Protein AF-A0A2V8XV61-F1 (afdb_monomer_lite)

Radius of gyration: 18.44 Å; chains: 1; bounding box: 45×22×57 Å

Secondary structure (DSSP, 8-state):
---PPPTT--EEETT----TT--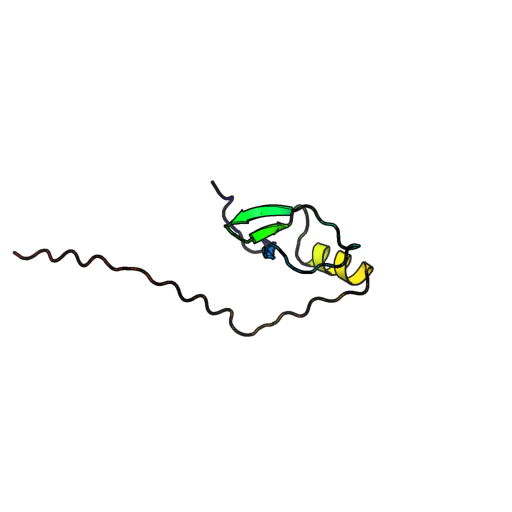--EEEEETTEEEEPS--HHHHHHHHHHTT-------S-----------------

Sequence (77 aa):
MPDTIKPGTILIKDGTLLPETVRFESEPCVPGWRLVKDLDGCGLDRKIREVGWTFFCLAGQLGATVFGIALVASVTH

Foldseek 3Di:
DQPPQDPQWDKDFPPPDDPPQQDFDWDDRDVRIITTPPDGPVRSQVSQVVVVHHDDPPPDDPDDDDDDDDPPPPPDD

Structure (mmCIF, N/CA/C/O backbone):
data_AF-A0A2V8XV61-F1
#
_entry.id   AF-A0A2V8XV61-F1
#
loop_
_atom_site.group_PDB
_atom_site.id
_atom_site.type_symbol
_atom_site.label_atom_id
_atom_site.label_alt_id
_atom_site.label_comp_id
_atom_site.label_asym_id
_atom_site.label_entity_id
_atom_site.label_seq_id
_atom_site.pdbx_PDB_ins_code
_atom_site.Cartn_x
_atom_site.Cartn_y
_atom_site.Cartn_z
_atom_site.occupancy
_atom_site.B_iso_or_equiv
_atom_site.auth_seq_id
_atom_site.auth_comp_id
_atom_site.auth_asym_id
_atom_site.auth_atom_id
_atom_site.pdbx_PDB_model_num
ATOM 1 N N . MET A 1 1 ? -2.089 12.153 -19.415 1.00 44.84 1 MET A N 1
ATOM 2 C CA . MET A 1 1 ? -0.736 11.626 -19.137 1.00 44.84 1 MET A CA 1
ATOM 3 C C . MET A 1 1 ? -0.844 10.907 -17.813 1.00 44.84 1 MET A C 1
ATOM 5 O O . MET A 1 1 ? -1.511 11.487 -16.969 1.00 44.84 1 MET A O 1
ATOM 9 N N . PRO A 1 2 ? -0.339 9.673 -17.633 1.00 52.44 2 PRO A N 1
ATOM 10 C CA . PRO A 1 2 ? -0.370 9.082 -16.303 1.00 52.44 2 PRO A CA 1
ATOM 11 C C . PRO A 1 2 ? 0.427 10.036 -15.424 1.00 52.44 2 PRO A C 1
ATOM 13 O O . PRO A 1 2 ? 1.587 10.314 -15.738 1.00 52.44 2 PRO A O 1
ATOM 16 N N . ASP A 1 3 ? -0.218 10.635 -14.427 1.00 60.09 3 ASP A N 1
ATOM 17 C CA . ASP A 1 3 ? 0.474 11.419 -13.420 1.00 60.09 3 ASP A CA 1
ATOM 18 C C . ASP A 1 3 ? 1.676 10.598 -12.969 1.00 60.09 3 ASP A C 1
ATOM 20 O O . ASP A 1 3 ? 1.529 9.457 -12.526 1.00 60.09 3 ASP A O 1
ATOM 24 N N . THR A 1 4 ? 2.873 11.120 -13.247 1.00 72.19 4 THR A N 1
ATOM 25 C CA . THR A 1 4 ? 4.130 10.393 -13.087 1.00 72.19 4 THR A CA 1
ATOM 26 C C . THR A 1 4 ? 4.136 9.751 -11.713 1.00 72.19 4 THR A C 1
ATOM 28 O O . THR A 1 4 ? 4.072 10.478 -10.728 1.00 72.19 4 THR A O 1
ATOM 31 N N . ILE A 1 5 ? 4.187 8.418 -11.641 1.00 85.31 5 ILE A N 1
ATOM 32 C CA . ILE A 1 5 ? 4.287 7.680 -10.377 1.00 85.31 5 ILE A CA 1
ATOM 33 C C . ILE A 1 5 ? 5.469 8.274 -9.599 1.00 85.31 5 ILE A C 1
ATOM 35 O O . ILE A 1 5 ? 6.607 8.241 -10.068 1.00 85.31 5 ILE A O 1
ATOM 39 N N . LYS A 1 6 ? 5.194 8.870 -8.437 1.00 87.69 6 LYS A N 1
ATOM 40 C CA . LYS A 1 6 ? 6.197 9.549 -7.599 1.00 87.69 6 LYS A CA 1
ATOM 41 C C . LYS A 1 6 ? 6.587 8.671 -6.412 1.00 87.69 6 LYS A C 1
ATOM 43 O O . LYS A 1 6 ? 5.813 7.788 -6.033 1.00 87.69 6 LYS A O 1
ATOM 48 N N . PRO A 1 7 ? 7.733 8.926 -5.762 1.00 85.75 7 PRO A N 1
ATOM 49 C CA . PRO A 1 7 ? 8.035 8.316 -4.472 1.00 85.75 7 PRO A CA 1
ATOM 50 C C . PRO A 1 7 ? 6.871 8.485 -3.485 1.00 85.75 7 PRO A C 1
ATOM 52 O O . PRO A 1 7 ? 6.319 9.576 -3.359 1.00 85.75 7 PRO A O 1
ATOM 55 N N . GLY A 1 8 ? 6.483 7.394 -2.822 1.00 84.75 8 GLY A N 1
ATOM 56 C CA . GLY A 1 8 ? 5.334 7.363 -1.909 1.00 84.75 8 GLY A CA 1
ATOM 57 C C . GLY A 1 8 ? 3.984 7.061 -2.570 1.00 84.75 8 GLY A C 1
ATOM 58 O O . GLY A 1 8 ? 3.005 6.866 -1.858 1.00 84.75 8 GLY A O 1
ATOM 59 N N . THR A 1 9 ? 3.923 6.964 -3.902 1.00 89.38 9 THR A N 1
ATOM 60 C CA . THR A 1 9 ? 2.721 6.495 -4.610 1.00 89.38 9 THR A CA 1
ATOM 61 C C . THR A 1 9 ? 2.467 5.028 -4.282 1.00 89.38 9 THR A C 1
ATOM 63 O O . THR A 1 9 ? 3.373 4.201 -4.400 1.00 89.38 9 THR A O 1
ATOM 66 N N . ILE A 1 10 ? 1.231 4.692 -3.914 1.00 90.25 10 ILE A N 1
ATOM 67 C CA . ILE A 1 10 ? 0.836 3.321 -3.595 1.00 90.25 10 ILE A CA 1
ATOM 68 C C . ILE A 1 10 ? -0.002 2.761 -4.735 1.00 90.25 10 ILE A C 1
ATOM 70 O O . ILE A 1 10 ? -1.046 3.311 -5.086 1.00 90.25 10 ILE A O 1
ATOM 74 N N . LEU A 1 11 ? 0.448 1.636 -5.285 1.00 91.19 11 LEU A N 1
ATOM 75 C CA . LEU A 1 11 ? -0.271 0.894 -6.309 1.00 91.19 11 LEU A CA 1
ATOM 76 C C . LEU A 1 11 ? -0.713 -0.457 -5.764 1.00 91.19 11 LEU A C 1
ATOM 78 O O . LEU A 1 11 ? 0.025 -1.123 -5.038 1.00 91.19 11 LEU A O 1
ATOM 82 N N . ILE A 1 12 ? -1.905 -0.877 -6.166 1.00 89.94 12 ILE A N 1
ATOM 83 C CA . ILE A 1 12 ? -2.463 -2.182 -5.834 1.00 89.94 12 ILE A CA 1
ATOM 84 C C . ILE A 1 12 ? -2.789 -2.903 -7.128 1.00 89.94 12 ILE A C 1
ATOM 86 O O . ILE A 1 12 ? -3.405 -2.340 -8.033 1.00 89.94 12 ILE A O 1
ATOM 90 N N . LYS A 1 13 ? -2.340 -4.154 -7.224 1.00 91.06 13 LYS A N 1
ATOM 91 C CA . LYS A 1 13 ? -2.587 -4.986 -8.395 1.00 91.06 13 LYS A CA 1
ATOM 92 C C . LYS A 1 13 ? -4.081 -5.271 -8.507 1.00 91.06 13 LYS A C 1
ATOM 94 O O . LYS A 1 13 ? -4.731 -5.585 -7.505 1.00 91.06 13 LYS A O 1
ATOM 99 N N . ASP A 1 14 ? -4.615 -5.212 -9.716 1.00 90.06 14 ASP A N 1
ATOM 100 C CA . ASP A 1 14 ? -5.982 -5.643 -9.979 1.00 90.06 14 ASP A CA 1
ATOM 101 C C . ASP A 1 14 ? -6.208 -7.081 -9.494 1.00 90.06 14 ASP A C 1
ATOM 103 O O . ASP A 1 14 ? -5.365 -7.964 -9.673 1.00 90.06 14 ASP A O 1
ATOM 107 N N . GLY A 1 15 ? -7.350 -7.304 -8.842 1.00 86.31 15 GLY A N 1
ATOM 108 C CA . GLY A 1 15 ? -7.701 -8.600 -8.258 1.00 86.31 15 GLY A CA 1
ATOM 109 C C . GLY A 1 15 ? -6.945 -8.957 -6.973 1.00 86.31 15 GLY A C 1
ATOM 110 O O . GLY A 1 15 ? -7.050 -10.097 -6.524 1.00 86.31 15 GLY A O 1
ATOM 111 N N . THR A 1 16 ? -6.198 -8.024 -6.365 1.00 87.62 16 THR A N 1
ATOM 112 C CA . THR A 1 16 ? -5.650 -8.227 -5.012 1.00 87.62 16 THR A CA 1
ATOM 113 C C . THR A 1 16 ? -6.791 -8.540 -4.049 1.00 87.62 16 THR A C 1
ATOM 115 O O . THR A 1 16 ? -7.743 -7.767 -3.933 1.00 87.62 16 THR A O 1
ATOM 118 N N . LEU A 1 17 ? -6.686 -9.674 -3.355 1.00 83.50 17 LEU A N 1
ATOM 119 C CA . LEU A 1 17 ? -7.639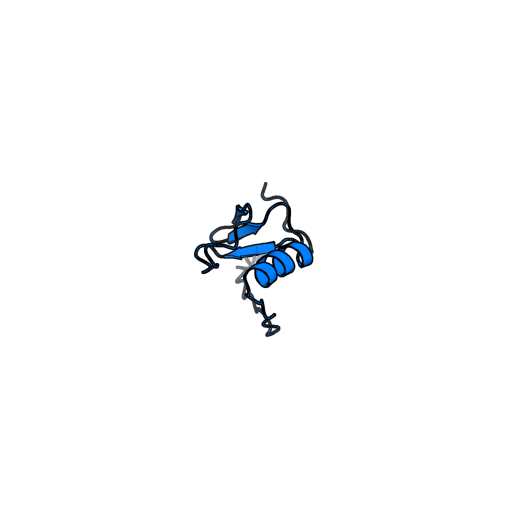 -10.056 -2.323 1.00 83.50 17 LEU A CA 1
ATOM 120 C C . LEU A 1 17 ? -7.445 -9.132 -1.124 1.00 83.50 17 LEU A C 1
ATOM 122 O O . LEU A 1 17 ? -6.430 -9.194 -0.431 1.00 83.50 17 LEU A O 1
ATOM 126 N N . LEU A 1 18 ? -8.418 -8.256 -0.917 1.00 81.62 18 LEU A N 1
ATOM 127 C CA . LEU A 1 18 ? -8.494 -7.370 0.231 1.00 81.62 18 LEU A CA 1
ATOM 128 C C . LEU A 1 18 ? -9.682 -7.792 1.095 1.00 81.62 18 LEU A C 1
ATOM 130 O O . LEU A 1 18 ? -10.664 -8.320 0.567 1.00 81.62 18 LEU A O 1
ATOM 134 N N . PRO A 1 19 ? -9.630 -7.542 2.409 1.00 80.25 19 PRO A N 1
ATOM 135 C CA . PRO A 1 19 ? -10.799 -7.721 3.257 1.00 80.25 19 PRO A CA 1
ATOM 136 C C . PRO A 1 19 ? -11.925 -6.812 2.767 1.00 80.25 19 PRO A C 1
ATOM 138 O O . PRO A 1 19 ? -11.681 -5.646 2.464 1.00 80.25 19 PRO A O 1
ATOM 141 N N . GLU A 1 20 ? -13.167 -7.299 2.751 1.00 77.12 20 GLU A N 1
ATOM 142 C CA . GLU A 1 20 ? -14.336 -6.507 2.316 1.00 77.12 20 GLU A CA 1
ATOM 143 C C . GLU A 1 20 ? -14.531 -5.209 3.121 1.00 77.12 20 GLU A C 1
ATOM 145 O O . GLU A 1 20 ? -15.150 -4.244 2.653 1.00 77.12 20 GLU A O 1
ATOM 150 N N . THR A 1 21 ? -14.001 -5.202 4.343 1.00 80.19 21 THR A N 1
ATOM 151 C CA . THR A 1 21 ? -14.008 -4.086 5.287 1.00 80.19 21 THR A CA 1
ATOM 152 C C . THR A 1 21 ? -12.959 -3.024 4.958 1.00 80.19 21 THR A C 1
ATOM 154 O O . THR A 1 21 ? -13.150 -1.858 5.303 1.00 80.19 21 THR A O 1
ATOM 157 N N . VAL A 1 22 ? -11.884 -3.375 4.244 1.00 81.69 22 VAL A N 1
ATOM 158 C CA . VAL A 1 22 ? -10.873 -2.415 3.789 1.00 81.69 22 VAL A CA 1
ATOM 159 C C . VAL A 1 22 ? -11.357 -1.789 2.493 1.00 81.69 22 VAL A C 1
ATOM 161 O O . VAL A 1 22 ? -11.130 -2.297 1.397 1.00 81.69 22 VAL A O 1
ATOM 164 N N . ARG A 1 23 ? -12.026 -0.645 2.626 1.00 80.88 23 ARG A N 1
ATOM 165 C CA . ARG A 1 23 ? -12.433 0.181 1.489 1.00 80.88 23 ARG A CA 1
ATOM 166 C C . ARG A 1 23 ? -11.580 1.444 1.432 1.00 80.88 23 ARG A C 1
ATOM 168 O O . ARG A 1 23 ? -11.525 2.251 2.367 1.00 80.88 23 ARG A O 1
ATOM 175 N N . PHE A 1 24 ? -10.903 1.621 0.311 1.00 86.06 24 PHE A N 1
ATOM 176 C CA . PHE A 1 24 ? -10.235 2.861 -0.052 1.00 86.06 24 PHE A CA 1
ATOM 177 C C . PHE A 1 24 ? -10.506 3.150 -1.521 1.00 86.06 24 PHE A C 1
ATOM 179 O O . PHE A 1 24 ? -10.746 2.242 -2.322 1.00 86.06 24 PHE A O 1
ATOM 186 N N . GLU A 1 25 ? -10.507 4.430 -1.859 1.00 89.38 25 GLU A N 1
ATOM 187 C CA . GLU A 1 25 ? -10.708 4.848 -3.233 1.00 89.38 25 GLU A CA 1
ATOM 188 C C . GLU A 1 25 ? -9.492 4.466 -4.075 1.00 89.38 25 GLU A C 1
ATOM 190 O O . GLU A 1 25 ? -8.343 4.583 -3.640 1.00 89.38 25 GLU A O 1
ATOM 195 N N . SER A 1 26 ? -9.748 3.960 -5.280 1.00 90.25 26 SER A N 1
ATOM 196 C CA . SER A 1 26 ? -8.684 3.641 -6.222 1.00 90.25 26 SER A CA 1
ATOM 197 C C . SER A 1 26 ? -9.115 3.827 -7.667 1.00 90.25 26 SER A C 1
ATOM 199 O O . SER A 1 26 ? -10.241 3.488 -8.050 1.00 90.25 26 SER A O 1
ATOM 201 N N . GLU A 1 27 ? -8.194 4.307 -8.493 1.00 91.19 27 GLU A N 1
ATOM 202 C CA . GLU A 1 27 ? -8.415 4.508 -9.924 1.00 91.19 27 GLU A CA 1
ATOM 203 C C . GLU A 1 27 ? -7.421 3.717 -10.776 1.00 91.19 27 GLU A C 1
ATOM 205 O O . GLU A 1 27 ? -6.312 3.439 -10.319 1.00 91.19 27 GLU A O 1
ATOM 210 N N . PRO A 1 28 ? -7.791 3.336 -12.010 1.00 90.88 28 PRO A N 1
ATOM 211 C CA . PRO A 1 28 ? -6.845 2.747 -12.952 1.00 90.88 28 PRO A CA 1
ATOM 212 C C . PRO A 1 28 ? -5.641 3.673 -13.178 1.00 90.88 28 PRO A C 1
ATOM 214 O O . PRO A 1 28 ? -5.824 4.857 -13.446 1.00 90.88 28 PRO A O 1
ATOM 217 N N . CYS A 1 29 ? -4.420 3.137 -13.088 1.00 89.19 29 CYS A N 1
ATOM 218 C CA . CYS A 1 29 ? -3.190 3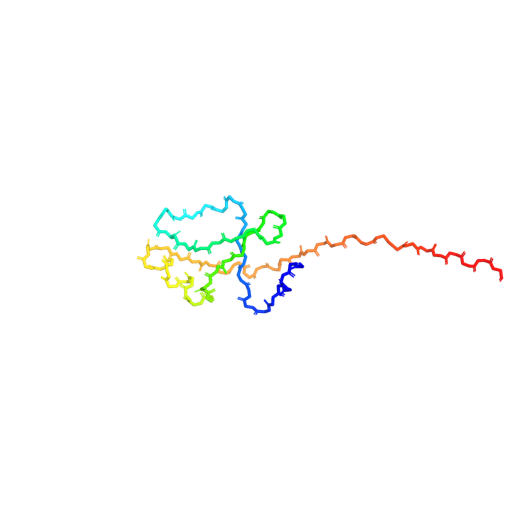.921 -13.252 1.00 89.19 29 CYS A CA 1
ATOM 219 C C . CYS A 1 29 ? -2.328 3.394 -14.405 1.00 89.19 29 CYS A C 1
ATOM 221 O O . CYS A 1 29 ? -2.083 4.098 -15.383 1.00 89.19 29 CYS A O 1
ATOM 223 N N . VAL A 1 30 ? -1.918 2.128 -14.322 1.00 88.19 30 VAL A N 1
ATOM 224 C CA . VAL A 1 30 ? -1.207 1.404 -15.387 1.00 88.19 30 VAL A CA 1
ATOM 225 C C . VAL A 1 30 ? -1.863 0.034 -15.574 1.00 88.19 30 VAL A C 1
ATOM 227 O O . VAL A 1 30 ? -2.560 -0.420 -14.668 1.00 88.19 30 VAL A O 1
ATOM 230 N N . PRO A 1 31 ? -1.701 -0.645 -16.724 1.00 90.50 31 PRO A N 1
ATOM 231 C CA . PRO A 1 31 ? -2.369 -1.922 -16.967 1.00 90.50 31 PRO A CA 1
ATOM 232 C C . PRO A 1 31 ? -2.153 -2.935 -15.830 1.00 90.50 31 PRO A C 1
ATOM 234 O O . PRO A 1 31 ? -1.016 -3.270 -15.499 1.00 90.50 31 PRO A O 1
ATOM 237 N N . GLY A 1 32 ? -3.249 -3.414 -15.234 1.00 90.44 32 GLY A N 1
ATOM 238 C CA . GLY A 1 32 ? -3.230 -4.368 -14.122 1.00 90.44 32 GLY A CA 1
ATOM 239 C C . GLY A 1 32 ? -2.954 -3.761 -12.742 1.00 90.44 32 GLY A C 1
ATOM 240 O O . GLY A 1 32 ? -2.775 -4.518 -11.786 1.00 90.44 32 GLY A O 1
ATOM 241 N N . TRP A 1 33 ? -2.889 -2.433 -12.622 1.00 92.31 33 TRP A N 1
ATOM 242 C CA . TRP A 1 33 ? -2.625 -1.728 -11.371 1.00 92.31 33 TRP A CA 1
ATOM 243 C C . TRP A 1 33 ? -3.525 -0.511 -11.191 1.00 92.31 33 TRP A C 1
ATOM 245 O O . TRP A 1 33 ? -3.742 0.302 -12.097 1.00 92.31 33 TRP A O 1
ATOM 255 N N . ARG A 1 34 ? -3.964 -0.330 -9.949 1.00 91.69 34 ARG A N 1
ATOM 256 C CA . ARG A 1 34 ? -4.770 0.805 -9.515 1.00 91.69 34 ARG A CA 1
ATOM 257 C C . ARG A 1 34 ? -3.996 1.650 -8.519 1.00 91.69 34 ARG A C 1
ATOM 259 O O . ARG A 1 34 ? -3.323 1.118 -7.638 1.00 91.69 34 ARG A O 1
ATOM 266 N N . LEU A 1 35 ? -4.109 2.960 -8.666 1.00 91.69 35 LEU A N 1
ATOM 267 C CA . LEU A 1 35 ? -3.589 3.943 -7.729 1.00 91.69 35 LEU A CA 1
ATOM 268 C C . LEU A 1 35 ? -4.527 4.049 -6.534 1.00 91.69 35 LEU A C 1
ATOM 270 O O . LEU A 1 35 ? -5.728 4.228 -6.723 1.00 91.69 35 LEU A O 1
ATOM 274 N N . VAL A 1 36 ? -3.984 3.967 -5.322 1.00 92.06 36 VAL A N 1
ATOM 275 C CA . VAL A 1 36 ? -4.723 4.288 -4.096 1.00 92.06 36 VAL A CA 1
ATOM 276 C C . VAL A 1 36 ? -4.804 5.805 -3.953 1.00 92.06 36 VAL A C 1
ATOM 278 O O . VAL A 1 36 ? -3.778 6.484 -3.997 1.00 92.06 36 VAL A O 1
ATOM 281 N N . LYS A 1 37 ? -6.017 6.332 -3.775 1.00 90.81 37 LYS A N 1
ATOM 282 C CA . LYS A 1 37 ? -6.251 7.763 -3.554 1.00 90.81 37 LYS A CA 1
ATOM 283 C C . LYS A 1 37 ? -6.280 8.108 -2.074 1.00 90.81 37 LYS A C 1
ATOM 285 O O . LYS A 1 37 ? -6.679 7.290 -1.245 1.00 90.81 37 LYS A O 1
ATOM 290 N N . ASP A 1 38 ? -5.872 9.340 -1.776 1.00 88.06 38 ASP A N 1
ATOM 291 C CA . ASP A 1 38 ? -6.046 10.008 -0.480 1.00 88.06 38 ASP A CA 1
ATOM 292 C C . ASP A 1 38 ? -5.471 9.260 0.735 1.00 88.06 38 ASP A C 1
ATOM 294 O O . ASP A 1 38 ? -5.857 9.511 1.877 1.00 88.06 38 ASP A O 1
ATOM 298 N N . LEU A 1 39 ? -4.532 8.337 0.504 1.00 88.88 39 LEU A N 1
ATOM 299 C CA . LEU A 1 39 ? -3.839 7.587 1.545 1.00 88.88 39 LEU A CA 1
ATOM 300 C C . LEU A 1 39 ? -2.344 7.527 1.247 1.00 88.88 39 LEU A C 1
ATOM 302 O O . LEU A 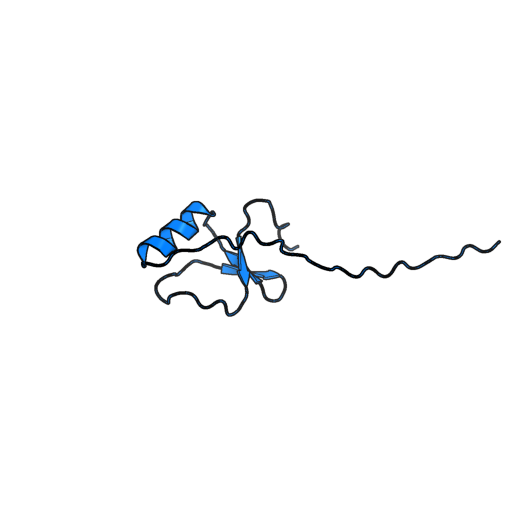1 39 ? -1.924 7.127 0.162 1.00 88.88 39 LEU A O 1
ATOM 306 N N . ASP A 1 40 ? -1.551 7.873 2.255 1.00 87.62 40 ASP A N 1
ATOM 307 C CA . ASP A 1 40 ? -0.137 7.531 2.306 1.00 87.62 40 ASP A CA 1
ATOM 308 C C . ASP A 1 40 ? 0.059 6.127 2.911 1.00 87.62 40 ASP A C 1
ATOM 310 O O . ASP A 1 40 ? -0.898 5.423 3.261 1.00 87.62 40 ASP A O 1
ATOM 314 N N . GLY A 1 41 ? 1.319 5.694 3.027 1.00 85.81 41 GLY A N 1
ATOM 315 C CA . GLY A 1 41 ? 1.641 4.351 3.522 1.00 85.81 41 GLY A CA 1
ATOM 316 C C . GLY A 1 41 ? 1.143 4.113 4.948 1.00 85.81 41 GLY A C 1
ATOM 317 O O . GLY A 1 41 ? 0.644 3.033 5.255 1.00 85.81 41 GLY A O 1
ATOM 318 N N . CYS A 1 42 ? 1.216 5.140 5.795 1.00 88.31 42 CYS A N 1
ATOM 319 C CA . CYS A 1 42 ? 0.759 5.091 7.181 1.00 88.31 42 CYS A CA 1
ATOM 320 C C . CYS A 1 42 ? -0.771 5.014 7.271 1.00 88.31 42 CYS A C 1
ATOM 322 O O . CYS A 1 42 ? -1.317 4.247 8.064 1.00 88.31 42 CYS A O 1
ATOM 324 N N . GLY A 1 43 ? -1.480 5.792 6.453 1.00 90.25 43 GLY A N 1
ATOM 325 C CA . GLY A 1 43 ? -2.935 5.816 6.396 1.00 90.25 43 GLY A CA 1
ATOM 326 C C . GLY A 1 43 ? -3.512 4.495 5.902 1.00 90.25 43 GLY A C 1
ATOM 327 O O . GLY A 1 43 ? -4.491 4.005 6.472 1.00 90.25 43 GLY A O 1
ATOM 328 N N . LEU A 1 44 ? -2.884 3.896 4.888 1.00 88.56 44 LEU A N 1
ATOM 329 C CA . LEU A 1 44 ? -3.269 2.579 4.394 1.00 88.56 44 LEU A CA 1
ATOM 330 C C . LEU A 1 44 ? -3.002 1.478 5.432 1.00 88.56 44 LEU A C 1
ATOM 332 O O . LEU A 1 44 ? -3.897 0.681 5.705 1.00 88.56 44 LEU A O 1
ATOM 336 N N . ASP A 1 45 ? -1.816 1.459 6.051 1.00 87.62 45 ASP A N 1
ATOM 337 C CA . ASP A 1 45 ? -1.469 0.500 7.113 1.00 87.62 45 ASP A CA 1
ATOM 338 C C . ASP A 1 45 ? -2.447 0.589 8.294 1.00 87.62 45 ASP A C 1
ATOM 340 O O . ASP A 1 45 ? -2.964 -0.434 8.744 1.00 87.62 45 ASP A O 1
ATOM 344 N N . ARG A 1 46 ? -2.802 1.803 8.734 1.00 89.38 46 ARG A N 1
ATOM 345 C CA . ARG A 1 46 ? -3.795 2.003 9.797 1.00 89.38 46 ARG A CA 1
ATOM 346 C C . ARG A 1 46 ? -5.152 1.391 9.448 1.00 89.38 46 ARG A C 1
ATOM 348 O O . ARG A 1 46 ? -5.669 0.619 10.249 1.00 89.38 46 ARG A O 1
ATOM 355 N N . LYS A 1 47 ? -5.707 1.682 8.263 1.00 88.62 47 LYS A N 1
ATOM 356 C CA . LYS A 1 47 ? -7.008 1.127 7.830 1.00 88.62 47 LYS A CA 1
ATOM 357 C C . LYS A 1 47 ? -7.026 -0.401 7.837 1.00 88.62 47 LYS A C 1
ATOM 359 O O . LYS A 1 47 ? -8.048 -1.023 8.103 1.00 88.62 47 LYS A O 1
ATOM 364 N N . ILE A 1 48 ? -5.891 -1.008 7.520 1.00 87.75 48 ILE A N 1
ATOM 365 C CA . ILE A 1 48 ? -5.747 -2.460 7.449 1.00 87.75 48 ILE A CA 1
ATOM 366 C C . ILE A 1 48 ? -5.633 -3.058 8.848 1.00 87.75 48 ILE A C 1
ATOM 368 O O . ILE A 1 48 ? -6.288 -4.056 9.145 1.00 87.75 48 ILE A O 1
ATOM 372 N N . ARG A 1 49 ? -4.884 -2.408 9.742 1.00 89.00 49 ARG A N 1
ATOM 373 C CA . ARG A 1 49 ? -4.800 -2.808 11.152 1.00 89.00 49 ARG A CA 1
ATOM 374 C C . ARG A 1 49 ? -6.128 -2.673 11.885 1.00 89.00 49 ARG A C 1
ATOM 376 O O . ARG A 1 49 ? -6.445 -3.531 12.702 1.00 89.00 49 ARG A O 1
ATOM 383 N N . GLU A 1 50 ? -6.920 -1.649 11.573 1.00 88.94 50 GLU A N 1
ATOM 384 C CA . GLU A 1 50 ? -8.256 -1.440 12.153 1.00 88.94 50 GLU A CA 1
ATOM 385 C C . GLU A 1 50 ? -9.210 -2.612 11.888 1.00 88.94 50 GLU A C 1
ATOM 387 O O . GLU A 1 50 ? -10.090 -2.883 12.701 1.00 88.94 50 GLU A O 1
ATOM 392 N N . VAL A 1 51 ? -9.012 -3.353 10.795 1.00 88.50 51 VAL A N 1
ATOM 393 C CA . VAL A 1 51 ? -9.816 -4.540 10.472 1.00 88.50 51 VAL A CA 1
ATOM 394 C C . VAL A 1 51 ? -9.133 -5.856 10.865 1.00 88.50 51 VAL A C 1
ATOM 396 O O . VAL A 1 51 ? -9.546 -6.927 10.419 1.00 88.50 51 VAL A O 1
ATOM 399 N N . GLY A 1 52 ? -8.069 -5.790 11.669 1.00 85.44 52 GLY A N 1
ATOM 400 C CA . GLY A 1 52 ? -7.327 -6.956 12.152 1.00 85.44 52 GLY A CA 1
ATOM 401 C C . GLY A 1 52 ? -6.371 -7.577 11.132 1.00 85.44 52 GLY A C 1
ATOM 402 O O . GLY A 1 52 ? -5.920 -8.702 11.334 1.00 85.44 52 GLY A O 1
ATOM 403 N N . TRP A 1 53 ? -6.056 -6.875 10.041 1.00 85.81 53 TRP A N 1
ATOM 404 C CA . TRP A 1 53 ? -5.082 -7.323 9.047 1.00 85.81 53 TRP A CA 1
ATOM 405 C C . TRP A 1 53 ? -3.724 -6.653 9.257 1.00 85.81 53 TRP A C 1
ATOM 407 O O . TRP A 1 53 ? -3.595 -5.621 9.912 1.00 85.81 53 TRP A O 1
ATOM 417 N N . THR A 1 54 ? -2.663 -7.240 8.711 1.00 81.75 54 THR A N 1
ATOM 418 C CA . THR A 1 54 ? -1.319 -6.649 8.756 1.00 81.75 54 THR A CA 1
ATOM 419 C C . THR A 1 54 ? -0.610 -6.906 7.436 1.00 81.75 54 THR A C 1
ATOM 421 O O . THR A 1 54 ? -0.606 -8.034 6.943 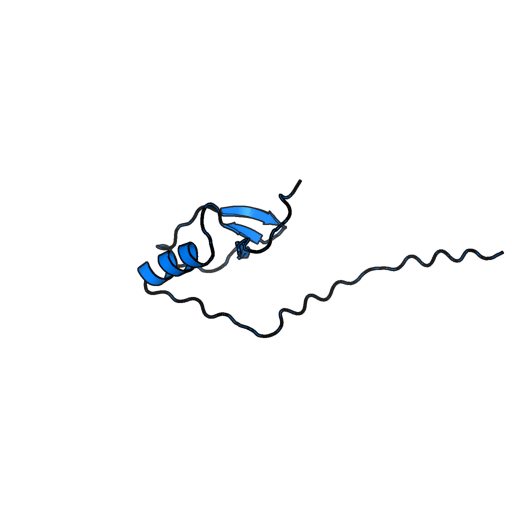1.00 81.75 54 THR A O 1
ATOM 424 N N . PHE A 1 55 ? -0.005 -5.869 6.857 1.00 76.50 55 PHE A N 1
ATOM 425 C CA . PHE A 1 55 ? 0.896 -6.035 5.723 1.00 76.50 55 PHE A CA 1
ATOM 426 C C . PHE A 1 55 ? 2.304 -6.365 6.206 1.00 76.50 55 PHE A C 1
ATOM 428 O O . PHE A 1 55 ? 2.827 -5.733 7.121 1.00 76.50 55 PHE A O 1
ATOM 435 N N . PHE A 1 56 ? 2.941 -7.329 5.550 1.00 72.56 56 PHE A N 1
ATOM 436 C CA . PHE A 1 56 ? 4.367 -7.577 5.695 1.00 72.56 56 PHE A CA 1
ATOM 437 C C . PHE A 1 56 ? 5.077 -7.111 4.427 1.00 72.56 56 PHE A C 1
ATOM 439 O O . PHE A 1 56 ? 4.662 -7.416 3.308 1.00 72.56 56 PHE A O 1
ATOM 446 N N . CYS A 1 57 ? 6.157 -6.351 4.601 1.00 69.25 57 CYS A N 1
ATOM 447 C CA . CYS A 1 57 ? 7.021 -5.998 3.488 1.00 69.25 57 CYS A CA 1
ATOM 448 C C . CYS A 1 57 ? 7.835 -7.237 3.109 1.00 69.25 57 CYS A C 1
ATOM 450 O O . CYS A 1 57 ? 8.732 -7.650 3.845 1.00 69.25 57 CYS A O 1
ATOM 452 N N . LEU A 1 58 ? 7.528 -7.832 1.957 1.00 69.56 58 LEU A N 1
ATOM 453 C CA . LEU A 1 58 ? 8.417 -8.794 1.318 1.00 69.56 58 LEU A CA 1
ATOM 454 C C . LEU A 1 58 ? 9.597 -8.028 0.719 1.00 69.56 58 LEU A C 1
ATOM 456 O O . LEU A 1 58 ? 9.652 -7.777 -0.481 1.00 69.56 58 LEU A O 1
ATOM 460 N N . ALA A 1 59 ? 10.543 -7.634 1.570 1.00 59.25 59 ALA A N 1
ATOM 461 C CA . ALA A 1 59 ? 11.817 -7.056 1.160 1.00 59.25 59 ALA A CA 1
ATOM 462 C C . ALA A 1 59 ? 12.745 -8.157 0.604 1.00 59.25 59 ALA A C 1
ATOM 464 O O . ALA A 1 59 ? 13.823 -8.419 1.125 1.00 59.25 59 ALA A O 1
ATOM 465 N N . GLY A 1 60 ? 12.289 -8.839 -0.445 1.00 57.28 60 GLY A N 1
ATOM 466 C CA . GLY A 1 60 ? 13.106 -9.625 -1.359 1.00 57.28 60 GLY A CA 1
ATOM 467 C C . GLY A 1 60 ? 13.062 -8.910 -2.701 1.00 57.28 60 GLY A C 1
ATOM 468 O O . GLY A 1 60 ? 11.981 -8.589 -3.184 1.00 57.28 60 GLY A O 1
ATOM 469 N N . GLN A 1 61 ? 14.227 -8.585 -3.252 1.00 50.19 61 GLN A N 1
ATOM 470 C CA . GLN A 1 61 ? 14.418 -7.804 -4.476 1.00 50.19 61 GLN A CA 1
ATOM 471 C C . GLN A 1 61 ? 13.325 -8.051 -5.540 1.00 50.19 61 GLN A C 1
ATOM 473 O O . GLN A 1 61 ? 13.258 -9.126 -6.135 1.00 50.19 61 GLN A O 1
ATOM 478 N N . LEU A 1 62 ? 12.487 -7.041 -5.810 1.00 59.59 62 LEU A N 1
ATOM 479 C CA . LEU A 1 62 ? 11.542 -7.065 -6.928 1.00 59.59 62 LEU A CA 1
ATOM 480 C C . LEU A 1 62 ? 12.337 -6.798 -8.219 1.00 59.59 62 LEU A C 1
ATOM 482 O O . LEU A 1 62 ? 12.484 -5.659 -8.659 1.00 59.59 62 LEU A O 1
ATOM 486 N N . GLY A 1 63 ? 12.957 -7.835 -8.782 1.00 60.22 63 GLY A N 1
ATOM 487 C CA . GLY A 1 63 ? 13.669 -7.731 -10.054 1.00 60.22 63 GLY A CA 1
ATOM 488 C C . GLY A 1 63 ? 12.679 -7.536 -11.201 1.00 60.22 63 GLY A C 1
ATOM 489 O O . GLY A 1 63 ? 11.970 -8.469 -11.564 1.00 60.22 63 GLY A O 1
ATOM 490 N N . ALA A 1 64 ? 12.624 -6.340 -11.785 1.00 59.47 64 ALA A N 1
ATOM 491 C CA . ALA A 1 64 ? 11.954 -6.129 -13.063 1.00 59.47 64 ALA A CA 1
ATOM 492 C C . ALA A 1 64 ? 12.974 -6.327 -14.194 1.00 59.47 64 ALA A C 1
ATOM 494 O O . ALA A 1 64 ? 13.891 -5.523 -14.358 1.00 59.47 64 ALA A O 1
ATOM 495 N N . THR A 1 65 ? 12.834 -7.398 -14.976 1.00 50.59 65 THR A N 1
ATOM 496 C CA . THR A 1 65 ? 13.598 -7.576 -16.218 1.00 50.59 65 THR A CA 1
ATOM 497 C C . THR A 1 65 ? 12.891 -6.822 -17.339 1.00 50.59 65 THR A C 1
ATOM 499 O O . THR A 1 65 ? 11.805 -7.212 -17.764 1.00 50.59 65 THR A O 1
ATOM 502 N N . VAL A 1 66 ? 13.500 -5.739 -17.821 1.00 58.28 66 VAL A N 1
ATOM 503 C CA . VAL A 1 66 ? 13.038 -5.006 -19.008 1.00 58.28 66 VAL A CA 1
ATOM 504 C C . VAL A 1 66 ? 13.925 -5.397 -20.186 1.00 58.28 66 VAL A C 1
ATOM 506 O O . VAL A 1 66 ? 15.142 -5.238 -20.123 1.00 58.28 66 VAL A O 1
ATOM 509 N N . PHE A 1 67 ? 13.327 -5.900 -21.266 1.00 60.91 67 PHE A N 1
ATOM 510 C CA . PHE A 1 67 ? 14.027 -6.134 -22.530 1.00 60.91 67 PHE A CA 1
ATOM 511 C C . PHE A 1 67 ? 13.890 -4.894 -23.421 1.00 60.91 67 PHE A C 1
ATOM 513 O O . PHE A 1 67 ? 12.782 -4.529 -23.807 1.00 60.91 67 PHE A O 1
ATOM 520 N N . GLY A 1 68 ? 15.010 -4.244 -23.743 1.00 64.94 68 GLY A N 1
ATOM 521 C CA . GLY A 1 68 ? 15.083 -3.190 -24.756 1.00 64.94 68 GLY A CA 1
ATOM 522 C C . GLY A 1 68 ? 15.761 -3.714 -26.020 1.00 64.94 68 GLY A C 1
ATOM 523 O O . GLY A 1 68 ? 16.858 -4.262 -25.945 1.00 64.94 68 GLY A O 1
ATOM 524 N N . ILE A 1 69 ? 15.124 -3.548 -27.181 1.00 65.31 69 ILE A N 1
ATOM 525 C CA . ILE A 1 69 ? 15.764 -3.789 -28.479 1.00 65.31 69 ILE A CA 1
ATOM 526 C C . ILE A 1 69 ? 16.639 -2.583 -28.838 1.00 65.31 69 ILE A C 1
ATOM 528 O O . ILE A 1 69 ? 16.135 -1.492 -29.094 1.00 65.31 69 ILE A O 1
ATOM 532 N N . ALA A 1 70 ? 17.960 -2.760 -28.853 1.00 55.03 70 ALA A N 1
ATOM 533 C CA . ALA A 1 70 ? 18.857 -1.774 -29.442 1.00 55.03 70 ALA A CA 1
ATOM 534 C C . ALA A 1 70 ? 18.790 -1.913 -30.969 1.00 55.03 70 ALA A C 1
ATOM 536 O O . ALA A 1 70 ? 19.259 -2.907 -31.526 1.00 55.03 70 ALA A O 1
ATOM 537 N N . LEU A 1 71 ? 18.205 -0.929 -31.657 1.00 53.59 71 LEU A N 1
ATOM 538 C CA . LEU A 1 71 ? 18.387 -0.801 -33.099 1.00 53.59 71 LEU A CA 1
ATOM 539 C C . LEU A 1 71 ? 19.838 -0.353 -33.328 1.00 53.59 71 LEU A C 1
ATOM 541 O O . LEU A 1 71 ? 20.168 0.817 -33.144 1.00 53.59 71 LEU A O 1
ATOM 545 N N . VAL A 1 72 ? 20.722 -1.287 -33.685 1.00 46.44 72 VAL A N 1
ATOM 546 C CA . VAL A 1 72 ? 22.04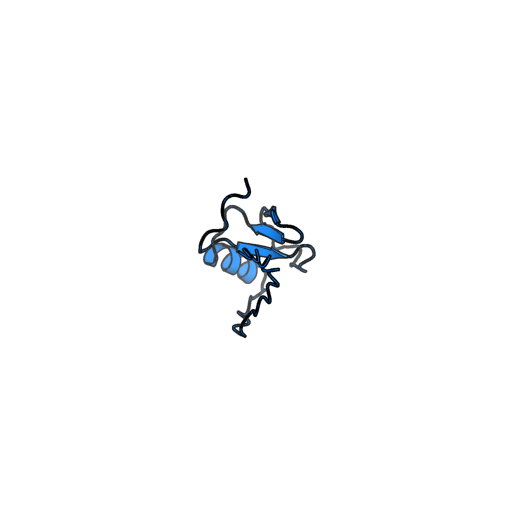0 -0.942 -34.226 1.00 46.44 72 VAL A CA 1
ATOM 547 C C . VAL A 1 72 ? 21.801 -0.240 -35.562 1.00 46.44 72 VAL A C 1
ATOM 549 O O . VAL A 1 72 ? 21.421 -0.856 -36.555 1.00 46.44 72 VAL A O 1
ATOM 552 N N . ALA A 1 73 ? 21.983 1.077 -35.582 1.00 45.25 73 ALA A N 1
ATOM 553 C CA . ALA A 1 73 ? 22.212 1.792 -36.823 1.00 45.25 73 ALA A CA 1
ATOM 554 C C . ALA A 1 73 ? 23.669 1.529 -37.217 1.00 45.25 73 ALA A C 1
ATOM 556 O O . ALA A 1 73 ? 24.590 2.158 -36.699 1.00 45.25 73 ALA A O 1
ATOM 557 N N . SER A 1 74 ? 23.883 0.555 -38.101 1.00 45.03 74 SER A N 1
ATOM 558 C CA . SER A 1 74 ? 25.150 0.429 -38.815 1.00 45.03 74 SER A CA 1
ATOM 559 C C . SER A 1 74 ? 25.224 1.590 -39.804 1.00 45.03 74 SER A C 1
ATOM 561 O O . SER A 1 74 ? 24.598 1.539 -40.860 1.00 45.03 74 SER A O 1
ATOM 563 N N . VAL A 1 75 ? 25.952 2.654 -39.465 1.00 42.69 75 VAL A N 1
ATOM 564 C CA . VAL A 1 75 ? 26.454 3.577 -40.489 1.00 42.69 75 VAL A CA 1
ATOM 565 C C . VAL A 1 75 ? 27.745 2.965 -41.009 1.00 42.69 75 VAL A C 1
ATOM 567 O O . VAL A 1 75 ? 28.821 3.137 -40.445 1.00 42.69 75 VAL A O 1
ATOM 570 N N . THR A 1 76 ? 27.599 2.168 -42.062 1.00 36.06 76 THR A N 1
ATOM 571 C CA . THR A 1 76 ? 28.700 1.803 -42.946 1.00 36.06 76 THR A CA 1
ATOM 572 C C . THR A 1 76 ? 28.809 2.901 -43.995 1.00 36.06 76 THR A C 1
ATOM 574 O O . THR A 1 76 ? 27.921 3.004 -44.839 1.00 36.06 76 THR A O 1
ATOM 577 N N . HIS A 1 77 ? 29.852 3.728 -43.887 1.00 38.53 77 HIS A N 1
ATOM 578 C CA . HIS A 1 77 ? 30.780 4.156 -44.946 1.00 38.53 77 HIS A CA 1
ATOM 579 C C . HIS A 1 77 ? 31.468 5.468 -44.549 1.00 38.53 77 HIS A C 1
ATOM 581 O O . HIS A 1 77 ? 30.760 6.484 -44.372 1.00 38.53 77 HIS A O 1
#

pLDDT: mean 76.7, std 16.33, range [36.06, 92.31]